Protein AF-A0A359EXF0-F1 (afdb_monomer_lite)

Radius of gyration: 15.92 Å; chains: 1; bounding box: 38×27×43 Å

pLDDT: mean 82.86, std 15.17, range [46.0, 97.25]

Sequence (91 aa):
GQIDELTAVSDRGAAYETLRIYDIFQLRSIGRAAGLIDIHCEGIMCKPVTNAGLDGLEDSVLEGFVAAGRLLGDLAAMNYLIFKAAPEGIR

Foldseek 3Di:
DPDPDPVPPDPVCVVVVVVDDDDPVRVQVVQVVVQKHWPDKFAQFQDPDDPVVVVPDDVVVRVVRRVVRRVPVNNHPDMDTDIDGHDPPDD

Structure (mmCIF, N/CA/C/O backbone):
data_AF-A0A359EXF0-F1
#
_entry.id   AF-A0A359EXF0-F1
#
loop_
_atom_site.group_PDB
_atom_site.id
_atom_site.type_symbol
_atom_site.label_atom_id
_atom_site.label_alt_id
_atom_site.label_comp_id
_atom_site.label_asym_id
_atom_site.label_entity_id
_atom_site.label_seq_id
_atom_site.pdbx_PDB_ins_code
_atom_site.Cartn_x
_atom_site.Cartn_y
_atom_site.Cartn_z
_atom_site.occupancy
_atom_site.B_iso_or_equiv
_atom_site.auth_seq_id
_atom_site.auth_comp_id
_atom_site.auth_asym_id
_atom_site.auth_atom_id
_atom_site.pdbx_PDB_model_num
ATOM 1 N N . GLY A 1 1 ? 1.777 5.431 -21.159 1.00 46.00 1 GLY A N 1
ATOM 2 C CA . GLY A 1 1 ? 2.062 4.716 -19.900 1.00 46.00 1 GLY A CA 1
ATOM 3 C C . GLY A 1 1 ? 1.259 3.442 -19.947 1.00 46.00 1 GLY A C 1
ATOM 4 O O . GLY A 1 1 ? 0.139 3.511 -20.405 1.00 46.00 1 GLY A O 1
ATOM 5 N N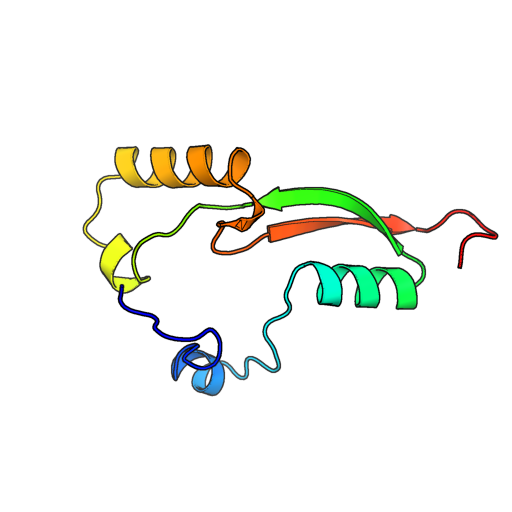 . GLN A 1 2 ? 1.824 2.285 -19.609 1.00 54.59 2 GLN A N 1
ATOM 6 C CA . GLN A 1 2 ? 1.273 0.966 -19.987 1.00 54.59 2 GLN A CA 1
ATOM 7 C C . GLN A 1 2 ? -0.027 0.530 -19.275 1.00 54.59 2 GLN A C 1
ATOM 9 O O . GLN A 1 2 ? -0.396 -0.637 -19.365 1.00 54.59 2 GLN A O 1
ATOM 14 N N . ILE A 1 3 ? -0.718 1.421 -18.564 1.00 53.62 3 ILE A N 1
ATOM 15 C CA . ILE A 1 3 ? -2.018 1.134 -17.951 1.00 53.62 3 ILE A CA 1
ATOM 16 C C . ILE A 1 3 ? -2.890 2.365 -18.182 1.00 53.62 3 ILE A C 1
ATOM 18 O O . ILE A 1 3 ? -2.690 3.390 -17.533 1.00 53.62 3 ILE A O 1
ATOM 22 N N . ASP A 1 4 ? -3.802 2.265 -19.146 1.00 50.38 4 ASP A N 1
ATOM 23 C CA . ASP A 1 4 ? -4.672 3.375 -19.544 1.00 50.38 4 ASP A CA 1
ATOM 24 C C . ASP A 1 4 ? -5.863 3.549 -18.581 1.00 50.38 4 ASP A C 1
ATOM 26 O O . ASP A 1 4 ? -6.356 4.662 -18.420 1.00 50.38 4 ASP A O 1
ATOM 30 N N . GLU A 1 5 ? -6.276 2.488 -17.866 1.00 51.94 5 GLU A N 1
ATOM 31 C CA . GLU A 1 5 ? -7.333 2.532 -16.844 1.00 51.94 5 GLU A CA 1
ATOM 32 C C . GLU A 1 5 ? -7.095 1.532 -15.695 1.00 51.94 5 GLU A C 1
ATOM 34 O O . GLU A 1 5 ? -6.545 0.450 -15.894 1.00 51.94 5 GLU A O 1
ATOM 39 N N . LEU A 1 6 ? -7.572 1.851 -14.482 1.00 51.47 6 LEU A N 1
ATOM 40 C CA . LEU A 1 6 ? -7.537 0.966 -13.296 1.00 51.47 6 LEU A CA 1
ATOM 41 C C . LEU A 1 6 ? -8.313 -0.353 -13.485 1.00 51.47 6 LEU A C 1
ATOM 43 O O . LEU A 1 6 ? -8.097 -1.315 -12.756 1.00 51.47 6 LEU A O 1
ATOM 47 N N . THR A 1 7 ? -9.216 -0.411 -14.460 1.00 47.47 7 THR A N 1
ATOM 48 C CA . THR A 1 7 ? -9.933 -1.619 -14.897 1.00 47.47 7 THR A CA 1
ATOM 49 C C . THR A 1 7 ? -9.058 -2.548 -15.738 1.00 47.47 7 THR A C 1
ATOM 51 O O . THR A 1 7 ? -9.335 -3.741 -15.800 1.00 47.47 7 THR A O 1
ATOM 54 N N . ALA A 1 8 ? -7.961 -2.047 -16.319 1.00 51.34 8 ALA A N 1
ATOM 55 C CA . ALA A 1 8 ? -6.987 -2.832 -17.081 1.00 51.34 8 ALA A CA 1
ATOM 56 C C . ALA A 1 8 ? -6.035 -3.644 -16.181 1.00 51.34 8 ALA A C 1
ATOM 58 O O . ALA A 1 8 ? -4.982 -4.113 -16.624 1.00 51.34 8 ALA A O 1
ATOM 59 N N . VAL A 1 9 ? -6.380 -3.812 -14.900 1.00 57.50 9 VAL A N 1
ATOM 60 C CA . VAL A 1 9 ? -5.621 -4.635 -13.965 1.00 57.50 9 VAL A CA 1
ATOM 61 C C . VAL A 1 9 ? -5.690 -6.106 -14.388 1.00 57.50 9 VAL A C 1
ATOM 63 O O . VAL A 1 9 ? -6.602 -6.846 -14.048 1.00 57.50 9 VAL A O 1
ATOM 66 N N . SER A 1 10 ? -4.625 -6.470 -15.102 1.00 55.84 10 SER A N 1
ATOM 67 C CA . SER A 1 10 ? -3.933 -7.750 -15.238 1.00 55.84 10 SER A CA 1
ATOM 68 C C . SER A 1 10 ? -4.785 -9.021 -15.275 1.00 55.84 10 SER A C 1
ATOM 70 O O . SER A 1 10 ? -5.267 -9.489 -14.247 1.00 55.84 10 SER A O 1
ATOM 72 N N . ASP A 1 11 ? -4.740 -9.715 -16.415 1.00 52.12 11 ASP A N 1
ATOM 73 C CA . ASP A 1 11 ? -5.146 -11.123 -16.587 1.00 52.12 11 ASP A CA 1
ATOM 74 C C . ASP A 1 11 ? -4.580 -12.073 -15.505 1.00 52.12 11 ASP A C 1
ATOM 76 O O . ASP A 1 11 ? -5.116 -13.151 -15.255 1.00 52.12 11 ASP A O 1
ATOM 80 N N . ARG A 1 12 ? -3.509 -11.672 -14.804 1.00 54.97 12 ARG A N 1
ATOM 81 C CA . ARG A 1 12 ? -2.939 -12.422 -13.675 1.00 54.97 12 ARG A CA 1
ATOM 82 C C . ARG A 1 12 ? -3.823 -12.389 -12.428 1.00 54.97 12 ARG A C 1
ATOM 84 O O . ARG A 1 12 ? -3.817 -13.361 -11.685 1.00 54.97 12 ARG A O 1
ATOM 91 N N . GLY A 1 13 ? -4.598 -11.326 -12.199 1.00 59.38 13 GLY A N 1
ATOM 92 C CA . GLY A 1 13 ? -5.551 -11.267 -11.085 1.00 59.38 13 GLY A CA 1
ATOM 93 C C . GLY A 1 13 ? -6.589 -12.388 -11.173 1.00 59.38 13 GLY A C 1
ATOM 94 O O . GLY A 1 13 ? -6.884 -13.038 -10.173 1.00 59.38 13 GLY A O 1
ATOM 95 N N . ALA A 1 14 ? -7.047 -12.696 -12.390 1.00 56.59 14 ALA A N 1
ATOM 96 C CA . ALA A 1 14 ? -7.932 -13.827 -12.650 1.00 56.59 14 ALA A CA 1
ATOM 97 C C . ALA A 1 14 ? -7.247 -15.187 -12.406 1.00 56.59 14 ALA A C 1
ATOM 99 O O . ALA A 1 14 ? -7.878 -16.100 -11.883 1.00 56.59 14 ALA A O 1
ATOM 100 N N . ALA A 1 15 ? -5.955 -15.318 -12.730 1.00 59.75 15 ALA A N 1
ATOM 101 C CA . ALA A 1 15 ? -5.199 -16.563 -12.560 1.00 59.75 15 ALA A CA 1
ATOM 102 C C . ALA A 1 15 ? -4.878 -16.919 -11.093 1.00 59.75 15 ALA A C 1
ATOM 104 O O . ALA A 1 15 ? -4.697 -18.093 -10.783 1.00 59.75 15 ALA A O 1
ATOM 105 N N . TYR A 1 16 ? -4.807 -15.928 -10.199 1.00 64.56 16 TYR A N 1
ATOM 106 C CA . TYR A 1 16 ? -4.519 -16.123 -8.768 1.00 64.56 16 TYR A CA 1
ATOM 107 C C . TYR A 1 16 ? -5.754 -15.972 -7.872 1.00 64.56 16 TYR A C 1
ATOM 109 O O . TYR A 1 16 ? -5.607 -15.721 -6.678 1.00 64.56 16 TYR A O 1
ATOM 117 N N . GLU A 1 17 ? -6.963 -16.060 -8.439 1.00 73.25 17 GLU A N 1
ATOM 118 C CA . GLU A 1 17 ? -8.226 -15.881 -7.703 1.00 73.25 17 GLU A CA 1
ATOM 119 C C . GLU A 1 17 ? -8.280 -14.559 -6.914 1.00 73.25 17 GLU A C 1
ATOM 121 O O . GLU A 1 17 ? -8.864 -14.469 -5.833 1.00 73.25 17 GLU A O 1
ATOM 126 N N . THR A 1 18 ? -7.661 -13.497 -7.444 1.00 73.19 18 THR A N 1
ATOM 127 C CA . THR A 1 18 ? -7.729 -12.174 -6.820 1.00 73.19 18 THR A CA 1
ATOM 128 C C . THR A 1 18 ? -9.175 -11.698 -6.864 1.00 73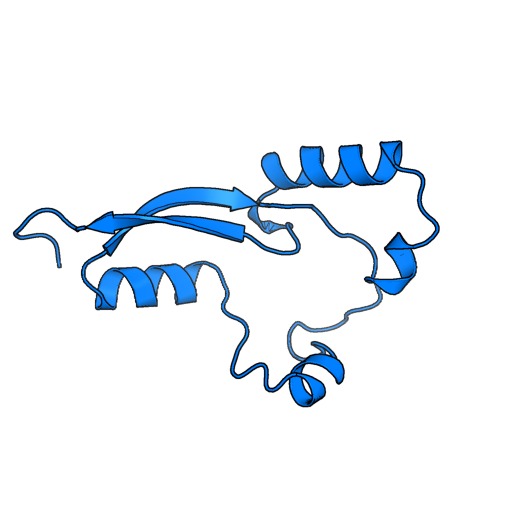.19 18 THR A C 1
ATOM 130 O O . THR A 1 18 ? -9.671 -11.271 -7.903 1.00 73.19 18 THR A O 1
ATOM 133 N N . LEU A 1 19 ? -9.857 -11.774 -5.720 1.00 74.75 19 LEU A N 1
ATOM 134 C CA . LEU A 1 19 ? -11.281 -11.452 -5.624 1.00 74.75 19 LEU A CA 1
ATOM 135 C C . LEU A 1 19 ? -11.560 -9.971 -5.897 1.00 74.75 19 LEU A C 1
ATOM 137 O O . LEU A 1 19 ? -12.576 -9.627 -6.499 1.00 74.75 19 LEU A O 1
ATOM 141 N N . ARG A 1 20 ? -10.681 -9.087 -5.411 1.00 79.12 20 ARG A N 1
ATOM 142 C CA . ARG A 1 20 ? -10.809 -7.636 -5.563 1.00 79.12 20 ARG A CA 1
ATOM 143 C C . ARG A 1 20 ? -9.499 -6.932 -5.222 1.00 79.12 20 ARG A C 1
ATOM 145 O O . ARG A 1 20 ? -8.783 -7.353 -4.317 1.00 79.12 20 ARG A O 1
ATOM 152 N N . ILE A 1 21 ? -9.248 -5.819 -5.904 1.00 81.56 21 ILE A N 1
ATOM 153 C CA . ILE A 1 21 ? -8.272 -4.810 -5.493 1.00 81.56 21 ILE A CA 1
ATOM 154 C C . ILE A 1 21 ? -9.038 -3.675 -4.834 1.00 81.56 21 ILE A C 1
ATOM 156 O O . ILE A 1 21 ? -10.043 -3.212 -5.374 1.00 81.56 21 ILE A O 1
ATOM 160 N N . TYR A 1 22 ? -8.573 -3.271 -3.659 1.00 85.25 22 TYR A N 1
ATOM 161 C CA . TYR A 1 22 ? -9.161 -2.179 -2.904 1.00 85.25 22 TYR A CA 1
ATOM 162 C C . TYR A 1 22 ? -8.300 -0.935 -3.039 1.00 85.25 22 TYR A C 1
ATOM 164 O O . TYR A 1 22 ? -7.082 -1.008 -2.868 1.00 85.25 22 TYR A O 1
ATOM 172 N N . ASP A 1 23 ? -8.937 0.204 -3.283 1.00 84.94 23 ASP A N 1
ATOM 173 C CA . ASP A 1 23 ? -8.295 1.480 -3.001 1.00 84.94 23 ASP A CA 1
ATOM 174 C C . ASP A 1 23 ? -8.227 1.734 -1.481 1.00 84.94 23 ASP A C 1
ATOM 176 O O . ASP A 1 23 ? -8.833 1.035 -0.654 1.00 84.94 23 ASP A O 1
ATOM 180 N N . ILE A 1 24 ? -7.474 2.765 -1.099 1.00 87.00 24 ILE A N 1
ATOM 181 C CA . ILE A 1 24 ? -7.272 3.147 0.299 1.00 87.00 24 ILE A CA 1
ATOM 182 C C . ILE A 1 24 ? -8.579 3.494 1.029 1.00 87.00 24 ILE A C 1
ATOM 184 O O . ILE A 1 24 ? -8.734 3.183 2.213 1.00 87.00 24 ILE A O 1
ATOM 188 N N . PHE A 1 25 ? -9.541 4.124 0.354 1.00 88.50 25 PHE A N 1
ATOM 189 C CA . PHE A 1 25 ? -10.80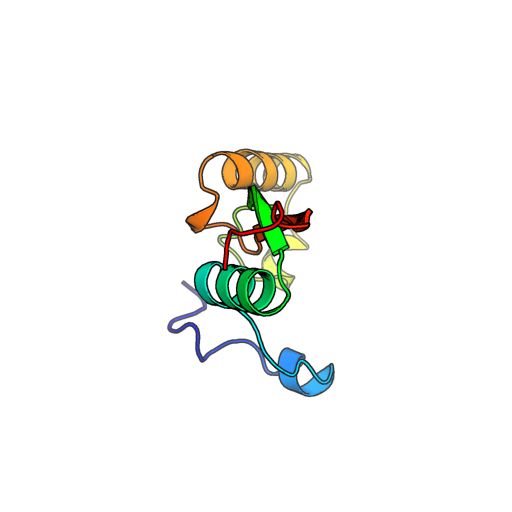5 4.534 0.962 1.00 88.50 25 PHE A CA 1
ATOM 190 C C . PHE A 1 25 ? -11.691 3.326 1.240 1.00 88.50 25 PHE A C 1
ATOM 192 O O . PHE A 1 25 ? -12.293 3.234 2.315 1.00 88.50 25 PHE A O 1
ATOM 199 N N . GLN A 1 26 ? -11.724 2.376 0.309 1.00 90.69 26 GLN A N 1
ATOM 200 C CA . GLN A 1 26 ? -12.425 1.112 0.461 1.00 90.69 26 GLN A CA 1
ATOM 201 C C . GLN A 1 26 ? -11.829 0.295 1.607 1.00 90.69 26 GLN A C 1
ATOM 203 O O . GLN A 1 26 ? -12.573 -0.161 2.476 1.00 90.69 26 GLN A O 1
ATOM 208 N N . LEU A 1 27 ? -10.500 0.172 1.673 1.00 88.88 27 LEU A N 1
ATOM 209 C CA . LEU A 1 27 ? -9.842 -0.577 2.743 1.00 88.88 27 LEU A CA 1
ATOM 210 C C . LEU A 1 27 ? -10.079 0.061 4.122 1.00 88.88 27 LEU A C 1
ATOM 212 O O . LEU A 1 27 ? -10.410 -0.639 5.080 1.00 88.88 27 LEU A O 1
ATOM 216 N N . ARG A 1 28 ? -10.021 1.395 4.220 1.00 92.19 28 ARG A N 1
ATOM 217 C CA . ARG A 1 28 ? -10.404 2.126 5.441 1.00 92.19 28 ARG A CA 1
ATOM 218 C C . ARG A 1 28 ? -11.862 1.903 5.824 1.00 92.19 28 ARG A C 1
ATOM 220 O O . ARG A 1 28 ? -12.169 1.751 7.004 1.00 92.19 28 ARG A O 1
ATOM 227 N N . SER A 1 29 ? -12.770 1.884 4.849 1.00 92.44 29 SER A N 1
ATOM 228 C CA . SER A 1 29 ? -14.188 1.627 5.109 1.00 92.44 29 SER A CA 1
ATOM 229 C C . SER A 1 29 ? -14.421 0.214 5.637 1.00 92.44 29 SER A C 1
ATOM 231 O O . SER A 1 29 ? -15.227 0.043 6.548 1.00 92.44 29 SER A O 1
ATOM 233 N N . ILE A 1 30 ? -13.704 -0.783 5.109 1.00 91.38 30 ILE A N 1
ATOM 234 C CA . ILE A 1 30 ? -13.755 -2.164 5.607 1.00 91.38 30 ILE A CA 1
ATOM 235 C C . ILE A 1 30 ? -13.257 -2.218 7.053 1.00 91.38 30 ILE A C 1
ATOM 237 O O . ILE A 1 30 ? -13.926 -2.800 7.904 1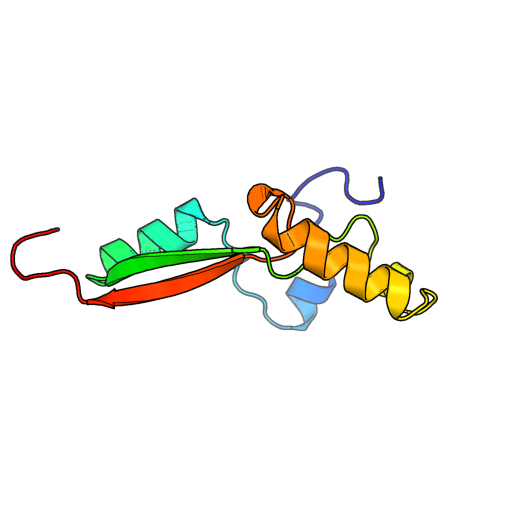.00 91.38 30 ILE A O 1
ATOM 241 N N . GLY A 1 31 ? -12.135 -1.554 7.350 1.00 92.25 31 GLY A N 1
ATOM 242 C CA . GLY A 1 31 ? -11.613 -1.442 8.712 1.00 92.25 31 GLY A CA 1
ATOM 243 C C . GLY A 1 31 ? -12.635 -0.839 9.679 1.00 92.25 31 GLY A C 1
ATOM 244 O O . GLY A 1 31 ? -12.940 -1.445 10.704 1.00 92.25 31 GLY A O 1
ATOM 245 N N . ARG A 1 32 ? -13.248 0.297 9.320 1.00 92.81 32 ARG A N 1
ATOM 246 C CA . ARG A 1 32 ? -14.290 0.933 10.145 1.00 92.81 32 ARG A CA 1
ATOM 247 C C . ARG A 1 32 ? -15.500 0.034 10.364 1.00 92.81 32 ARG A C 1
ATOM 249 O O . ARG A 1 32 ? -15.965 -0.087 11.493 1.00 92.81 32 ARG A O 1
ATOM 256 N N . ALA A 1 33 ? -15.979 -0.638 9.318 1.00 93.31 33 ALA A N 1
ATOM 257 C CA . ALA A 1 33 ? -17.082 -1.591 9.435 1.00 93.31 33 ALA A CA 1
ATOM 258 C C . ALA A 1 33 ? -16.749 -2.760 10.384 1.00 93.31 33 ALA A C 1
ATOM 260 O O . ALA A 1 33 ? -17.646 -3.315 11.014 1.00 93.31 33 ALA A O 1
ATOM 261 N N . ALA A 1 34 ? -15.464 -3.093 10.527 1.00 93.69 34 ALA A N 1
ATOM 262 C CA . ALA A 1 34 ? -14.956 -4.079 11.475 1.00 93.69 34 ALA A CA 1
ATOM 263 C C . ALA A 1 34 ? -14.639 -3.507 12.876 1.00 93.69 34 ALA A C 1
ATOM 265 O O . ALA A 1 34 ? -14.090 -4.221 13.712 1.00 93.69 34 ALA A O 1
ATOM 266 N N . GLY A 1 35 ? -14.962 -2.239 13.157 1.00 94.25 35 GLY A N 1
ATOM 267 C CA . GLY A 1 35 ? -14.656 -1.594 14.439 1.00 94.25 35 GLY A CA 1
ATOM 268 C C . GLY A 1 35 ? -13.176 -1.242 14.614 1.00 94.25 35 GLY A C 1
ATOM 269 O O . GLY A 1 35 ? -12.681 -1.166 15.738 1.00 94.25 35 GLY A O 1
ATOM 270 N N . LEU A 1 36 ? -12.453 -1.052 13.510 1.00 95.19 36 LEU A N 1
ATOM 271 C CA . LEU A 1 36 ? -11.049 -0.663 13.493 1.00 95.19 36 LEU A CA 1
ATOM 272 C C . LEU A 1 36 ? -10.879 0.780 13.014 1.00 95.19 36 LEU A C 1
ATOM 274 O O . LEU A 1 36 ? -11.631 1.272 12.173 1.00 95.19 36 LEU A O 1
ATOM 278 N N . ILE A 1 37 ? -9.828 1.433 13.500 1.00 93.75 37 ILE A N 1
ATOM 279 C CA . ILE A 1 37 ? -9.371 2.735 13.009 1.00 93.75 37 ILE A CA 1
ATOM 280 C C . ILE A 1 37 ? -7.935 2.626 12.508 1.00 93.75 37 ILE A C 1
ATOM 282 O O . ILE A 1 37 ? -7.099 1.979 13.147 1.00 93.75 37 ILE A O 1
ATOM 286 N N . ASP A 1 38 ? -7.648 3.226 11.353 1.00 93.12 38 ASP A N 1
ATOM 287 C CA . ASP A 1 38 ? -6.285 3.307 10.845 1.00 93.12 38 ASP A CA 1
ATOM 288 C C . ASP A 1 38 ? -5.481 4.329 11.655 1.00 93.12 38 ASP A C 1
ATOM 290 O O . ASP A 1 38 ? -5.945 5.429 11.944 1.00 93.12 38 ASP A O 1
ATOM 294 N N . ILE A 1 39 ? -4.275 3.940 12.060 1.00 95.12 39 ILE A N 1
ATOM 295 C CA . ILE A 1 39 ? -3.330 4.796 12.795 1.00 95.12 39 ILE A CA 1
ATOM 296 C C . ILE A 1 39 ? -2.080 5.111 11.991 1.00 95.12 39 ILE A C 1
ATOM 298 O O . ILE A 1 39 ? -1.316 5.995 12.367 1.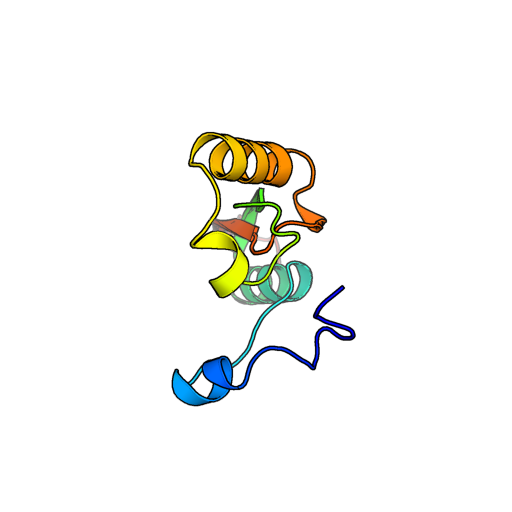00 95.12 39 ILE A O 1
ATOM 302 N N . HIS A 1 40 ? -1.870 4.373 10.906 1.00 93.25 40 HIS A N 1
ATOM 303 C CA . HIS A 1 40 ? -0.782 4.595 9.977 1.00 93.25 40 HIS A CA 1
ATOM 304 C C . HIS A 1 40 ? -1.221 4.183 8.585 1.00 93.25 40 HIS A C 1
ATOM 306 O O . HIS A 1 40 ? -1.919 3.180 8.418 1.00 93.25 40 HIS A O 1
ATOM 312 N N . CYS A 1 41 ? -0.777 4.946 7.599 1.00 91.56 41 CYS A N 1
ATOM 313 C CA . CYS A 1 41 ? -0.908 4.602 6.200 1.00 91.56 41 CYS A CA 1
ATOM 314 C C . CYS A 1 41 ? 0.322 5.108 5.461 1.00 91.56 41 CYS A C 1
ATOM 316 O O . CYS A 1 41 ? 0.661 6.286 5.557 1.00 91.56 41 CYS A O 1
ATOM 318 N N . GLU A 1 42 ? 0.958 4.233 4.696 1.00 91.75 42 GLU A N 1
ATOM 319 C CA . GLU A 1 42 ? 2.157 4.572 3.939 1.00 91.75 42 GLU A CA 1
ATOM 320 C C . GLU A 1 42 ? 2.201 3.776 2.631 1.00 91.75 42 GLU A C 1
ATOM 322 O O . GLU A 1 42 ? 1.687 2.657 2.534 1.00 91.75 42 GLU A O 1
ATOM 327 N N . GLY A 1 43 ? 2.766 4.392 1.593 1.00 92.75 43 GLY A N 1
ATOM 328 C CA . GLY A 1 43 ? 3.014 3.747 0.309 1.00 92.75 43 GLY A CA 1
ATOM 329 C C . GLY A 1 43 ? 4.265 2.874 0.358 1.00 92.75 43 GLY A C 1
ATOM 330 O O . GLY A 1 43 ? 5.296 3.288 0.877 1.00 92.75 43 GLY A O 1
ATOM 331 N N . ILE A 1 44 ? 4.191 1.671 -0.209 1.00 92.00 44 ILE A N 1
ATOM 332 C CA . ILE A 1 44 ? 5.314 0.720 -0.197 1.00 92.00 44 ILE A CA 1
ATOM 333 C C . ILE A 1 44 ? 6.378 1.101 -1.235 1.00 92.00 44 ILE A C 1
ATOM 335 O O . ILE A 1 44 ? 7.572 1.048 -0.955 1.00 92.00 44 ILE A O 1
ATOM 339 N N . MET A 1 45 ? 5.953 1.461 -2.449 1.00 93.50 45 MET A N 1
ATOM 340 C CA . MET A 1 45 ? 6.853 1.757 -3.566 1.00 93.50 45 MET A CA 1
ATOM 341 C C . MET A 1 45 ? 6.114 2.529 -4.656 1.00 93.50 45 MET A C 1
ATOM 343 O O . MET A 1 45 ? 5.045 2.100 -5.088 1.00 93.50 45 MET A O 1
ATOM 347 N N . CYS A 1 46 ? 6.692 3.625 -5.144 1.00 93.31 46 CYS A N 1
ATOM 348 C CA . CYS A 1 46 ? 6.225 4.256 -6.376 1.00 93.31 46 CYS A CA 1
ATOM 349 C C . CYS A 1 46 ? 6.662 3.396 -7.562 1.00 93.31 46 CYS A C 1
ATOM 351 O O . CYS A 1 46 ? 7.844 3.093 -7.700 1.00 93.31 46 CYS A O 1
ATOM 353 N N . LYS A 1 47 ? 5.724 2.977 -8.411 1.00 91.25 47 LYS A N 1
ATOM 354 C CA . LYS A 1 47 ? 6.011 1.991 -9.455 1.00 91.25 47 LYS A CA 1
ATOM 355 C C . LYS A 1 47 ? 5.588 2.506 -10.830 1.00 91.25 47 LYS A C 1
ATOM 357 O O . LYS A 1 47 ? 4.483 2.218 -11.286 1.00 91.25 47 LYS A O 1
ATOM 362 N N . PRO A 1 48 ? 6.470 3.256 -11.509 1.00 87.38 48 PRO A N 1
ATOM 363 C CA . PRO A 1 48 ? 6.154 3.853 -12.804 1.00 87.38 48 PRO A CA 1
ATOM 364 C C . PRO A 1 48 ? 6.159 2.841 -13.964 1.00 87.38 48 PRO A C 1
ATOM 366 O O . PRO A 1 48 ? 5.764 3.183 -15.077 1.00 87.38 48 PRO A O 1
ATOM 369 N N . VAL A 1 49 ? 6.613 1.604 -13.725 1.00 87.25 49 VAL A N 1
ATOM 370 C CA . VAL A 1 49 ? 6.751 0.537 -14.731 1.00 87.25 49 VAL A CA 1
ATOM 371 C C . VAL A 1 49 ? 6.008 -0.736 -14.317 1.00 87.25 49 VAL A C 1
ATOM 373 O O . VAL A 1 49 ? 5.626 -0.913 -13.165 1.00 87.25 49 VAL A O 1
ATOM 376 N N . THR A 1 50 ? 5.781 -1.664 -15.246 1.00 85.25 50 THR A N 1
ATOM 377 C CA . THR A 1 50 ? 5.153 -2.962 -14.932 1.00 85.25 50 THR A CA 1
ATOM 378 C C . THR A 1 50 ? 6.097 -3.870 -14.130 1.00 85.25 50 THR A C 1
ATOM 380 O O . THR A 1 50 ? 7.283 -3.586 -14.027 1.00 85.25 50 THR A O 1
ATOM 383 N N . ASN A 1 51 ? 5.597 -4.990 -13.577 1.00 84.44 51 ASN A N 1
ATOM 384 C CA . ASN A 1 51 ? 6.457 -5.981 -12.894 1.00 84.44 51 ASN A CA 1
ATOM 385 C C . ASN A 1 51 ? 7.622 -6.440 -13.784 1.00 84.44 51 ASN A C 1
ATOM 387 O O . ASN A 1 51 ? 8.756 -6.414 -13.342 1.00 84.44 51 ASN A O 1
ATOM 391 N N . ALA A 1 52 ? 7.345 -6.778 -15.048 1.00 84.25 52 ALA A N 1
ATOM 392 C CA . ALA A 1 52 ? 8.385 -7.197 -15.991 1.00 84.25 52 ALA A CA 1
ATOM 393 C C . ALA A 1 52 ? 9.398 -6.077 -16.287 1.00 84.25 52 ALA A C 1
ATOM 395 O O . ALA A 1 52 ? 10.555 -6.345 -16.579 1.00 84.25 52 ALA A O 1
ATOM 396 N N . GLY A 1 53 ? 8.968 -4.814 -16.202 1.00 85.88 53 GLY A N 1
ATOM 397 C CA . GLY A 1 53 ? 9.860 -3.664 -16.331 1.00 85.88 53 GLY A CA 1
ATOM 398 C C . GLY A 1 53 ? 10.784 -3.457 -15.129 1.00 85.88 53 GLY A C 1
ATOM 399 O O . GLY A 1 53 ? 11.771 -2.745 -15.274 1.00 85.88 53 GLY A O 1
ATOM 400 N N . LEU A 1 54 ? 10.490 -4.054 -13.967 1.00 87.75 54 LEU A N 1
ATOM 401 C CA . LEU A 1 54 ? 11.362 -3.986 -12.791 1.00 87.75 54 LEU A CA 1
ATOM 402 C C . LEU A 1 54 ? 12.548 -4.953 -12.890 1.00 87.75 54 LEU A C 1
ATOM 404 O O . LEU A 1 54 ? 13.614 -4.622 -12.386 1.00 87.75 54 LEU A O 1
ATOM 408 N N . ASP A 1 55 ? 12.389 -6.096 -13.567 1.00 89.12 55 ASP A N 1
ATOM 409 C CA . ASP A 1 55 ? 13.383 -7.186 -13.600 1.00 89.12 55 ASP A CA 1
ATOM 410 C C . ASP A 1 55 ? 14.751 -6.770 -14.181 1.00 89.12 55 ASP A C 1
ATOM 412 O O . ASP A 1 55 ? 15.756 -7.432 -13.936 1.00 89.12 55 ASP A O 1
ATOM 416 N N . GLY A 1 56 ? 14.798 -5.689 -14.968 1.00 89.12 56 GLY A N 1
ATOM 417 C CA . GLY A 1 56 ? 16.019 -5.171 -15.596 1.00 89.12 56 GLY A CA 1
ATOM 418 C C . GLY A 1 56 ? 16.609 -3.924 -14.935 1.00 89.12 56 GLY A C 1
ATOM 419 O O . GLY A 1 56 ? 17.529 -3.334 -15.498 1.00 89.12 56 GLY A O 1
ATOM 420 N N . LEU A 1 57 ? 16.057 -3.472 -13.807 1.00 94.00 57 LEU A N 1
ATOM 421 C CA . LEU A 1 57 ? 16.525 -2.269 -13.120 1.00 94.00 57 LEU A CA 1
ATOM 422 C C . LEU A 1 57 ? 17.611 -2.597 -12.097 1.00 94.00 57 LEU A C 1
ATOM 424 O O . LEU A 1 57 ? 17.607 -3.657 -11.480 1.00 94.00 57 LEU A O 1
ATOM 428 N N . GLU A 1 58 ? 18.520 -1.648 -11.892 1.00 97.12 58 GLU A N 1
ATOM 429 C CA . GLU A 1 58 ? 19.497 -1.722 -10.807 1.00 97.12 58 GLU A CA 1
ATOM 430 C C . GLU A 1 58 ? 18.819 -1.554 -9.438 1.00 97.12 58 GLU A C 1
ATOM 432 O O . GLU A 1 58 ? 17.857 -0.790 -9.300 1.00 97.12 58 GLU A O 1
ATOM 437 N N . ASP A 1 59 ? 19.376 -2.186 -8.402 1.00 96.06 59 ASP A N 1
ATOM 438 C CA . ASP A 1 59 ? 18.861 -2.108 -7.026 1.00 96.06 59 ASP A CA 1
ATOM 439 C C . ASP A 1 59 ? 18.744 -0.662 -6.524 1.00 96.06 59 ASP A C 1
ATOM 441 O O . ASP A 1 59 ? 17.763 -0.301 -5.879 1.00 96.06 59 ASP A O 1
ATOM 445 N N . SER A 1 60 ? 19.691 0.203 -6.897 1.00 97.25 60 SER A N 1
ATOM 446 C CA . SER A 1 60 ? 19.688 1.628 -6.539 1.00 97.25 60 SER A CA 1
ATOM 447 C C . SER A 1 60 ? 18.451 2.373 -7.066 1.00 97.25 60 SER A C 1
ATOM 449 O O . SER A 1 60 ? 17.912 3.265 -6.405 1.00 97.25 60 SER A O 1
ATOM 451 N N . VAL A 1 61 ? 17.949 1.984 -8.243 1.00 96.50 61 VAL A N 1
ATOM 452 C CA . VAL A 1 61 ? 16.724 2.537 -8.832 1.00 96.50 61 VAL A CA 1
ATOM 453 C C . VAL A 1 61 ? 15.505 2.036 -8.061 1.00 96.50 61 VAL A C 1
ATOM 455 O O . VAL A 1 61 ? 14.604 2.822 -7.754 1.00 96.50 61 VAL A O 1
ATOM 458 N N . LEU A 1 62 ? 15.488 0.749 -7.697 1.00 95.06 62 LEU A N 1
ATOM 459 C CA . LEU A 1 62 ? 14.421 0.159 -6.885 1.00 95.06 62 LEU A CA 1
ATOM 460 C C . LEU A 1 62 ? 14.351 0.810 -5.495 1.00 95.06 62 LEU A C 1
ATOM 462 O O . LEU A 1 62 ? 13.263 1.148 -5.028 1.00 95.06 62 LEU A O 1
ATOM 466 N N . GLU A 1 63 ? 15.493 1.070 -4.861 1.00 95.88 63 GLU A N 1
ATOM 467 C CA . GLU A 1 63 ? 15.574 1.809 -3.597 1.00 95.88 63 GLU A CA 1
ATOM 468 C C . GLU A 1 63 ? 15.012 3.229 -3.731 1.00 95.88 63 GLU A C 1
ATOM 470 O O . GLU A 1 63 ? 14.231 3.673 -2.884 1.00 95.88 63 GLU A O 1
ATOM 475 N N . GLY A 1 64 ? 15.336 3.925 -4.826 1.00 95.94 64 GLY A N 1
ATOM 476 C CA . GLY A 1 64 ? 14.773 5.238 -5.137 1.00 95.94 64 GLY A CA 1
ATOM 477 C C . GLY A 1 64 ? 13.248 5.210 -5.276 1.00 95.94 64 GLY A C 1
ATOM 478 O O . GLY A 1 64 ? 12.556 6.087 -4.758 1.00 95.94 64 GLY A O 1
ATOM 479 N N . PHE A 1 65 ? 12.701 4.173 -5.909 1.00 95.81 65 PHE A N 1
ATOM 480 C CA . PHE A 1 65 ? 11.257 3.957 -6.029 1.00 95.81 65 PHE A CA 1
ATOM 481 C C . PHE A 1 65 ? 10.578 3.665 -4.684 1.00 95.81 65 PHE A C 1
ATOM 483 O O . PHE A 1 65 ? 9.480 4.174 -4.430 1.00 95.81 65 PHE A O 1
ATOM 490 N N . VAL A 1 66 ? 11.224 2.906 -3.795 1.00 94.62 66 VAL A N 1
ATOM 491 C CA . VAL A 1 66 ? 10.748 2.694 -2.416 1.00 94.62 66 VAL A CA 1
ATOM 492 C C . VAL A 1 66 ? 10.747 4.013 -1.645 1.00 94.62 66 VAL A C 1
ATOM 494 O O . VAL A 1 66 ? 9.732 4.385 -1.058 1.00 94.62 66 VAL A O 1
ATOM 497 N N . ALA A 1 67 ? 11.845 4.770 -1.697 1.00 95.00 67 ALA A N 1
ATOM 498 C CA . ALA A 1 67 ? 11.949 6.067 -1.033 1.00 95.00 67 ALA A CA 1
ATOM 499 C C . ALA A 1 67 ? 10.895 7.063 -1.547 1.00 95.00 67 ALA A C 1
ATOM 501 O O . ALA A 1 67 ? 10.236 7.734 -0.751 1.00 95.00 67 ALA A O 1
ATOM 502 N N . ALA A 1 68 ? 10.675 7.110 -2.863 1.00 94.50 68 ALA A N 1
ATOM 503 C CA . ALA A 1 68 ? 9.633 7.927 -3.473 1.00 94.50 68 ALA A CA 1
ATOM 504 C C . ALA A 1 68 ? 8.227 7.501 -3.024 1.00 94.50 68 ALA A C 1
ATOM 506 O O . ALA A 1 68 ? 7.388 8.363 -2.781 1.00 94.50 68 ALA A O 1
ATOM 507 N N . GLY A 1 69 ? 7.975 6.198 -2.855 1.00 93.19 69 GLY A N 1
ATOM 508 C CA . GLY A 1 69 ? 6.695 5.671 -2.368 1.00 93.19 69 GLY A CA 1
ATOM 509 C C . GLY A 1 69 ? 6.308 6.182 -0.978 1.00 93.19 69 GLY A C 1
ATOM 510 O O . GLY A 1 69 ? 5.128 6.399 -0.716 1.00 93.19 69 GLY A O 1
ATOM 511 N N . ARG A 1 70 ? 7.293 6.463 -0.117 1.00 90.38 70 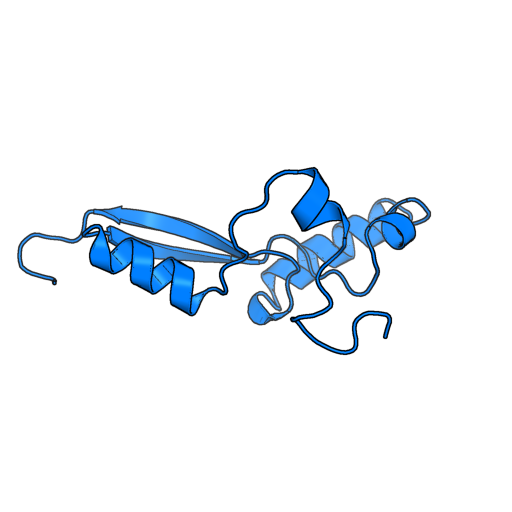ARG A N 1
ATOM 512 C CA . ARG A 1 70 ? 7.054 7.059 1.208 1.00 90.38 70 ARG A CA 1
ATOM 513 C C . ARG A 1 70 ? 6.611 8.519 1.136 1.00 90.38 70 ARG A C 1
ATOM 515 O O . ARG A 1 70 ? 5.827 8.960 1.967 1.00 90.38 70 ARG A O 1
ATOM 522 N N . LEU A 1 71 ? 7.118 9.268 0.154 1.00 90.94 71 LEU A N 1
ATOM 523 C CA . LEU A 1 71 ? 6.799 10.689 -0.046 1.00 90.94 71 LEU A CA 1
ATOM 524 C C . LEU A 1 71 ? 5.533 10.892 -0.886 1.00 90.94 71 LEU A C 1
ATOM 526 O O . LEU A 1 71 ? 4.806 11.862 -0.694 1.00 90.94 71 LEU A O 1
ATOM 530 N N . LEU A 1 72 ? 5.279 9.976 -1.818 1.00 89.88 72 LEU A N 1
ATOM 531 C CA . LEU A 1 72 ? 4.189 10.013 -2.788 1.00 89.88 72 LEU A CA 1
ATOM 532 C C . LEU A 1 72 ? 3.260 8.815 -2.570 1.00 89.88 72 LEU A C 1
ATOM 534 O O . LEU A 1 72 ? 3.005 8.040 -3.490 1.00 89.88 72 LEU A O 1
ATOM 538 N N . GLY A 1 73 ? 2.782 8.651 -1.334 1.00 86.62 73 GLY A N 1
ATOM 539 C CA . GLY A 1 73 ? 2.005 7.481 -0.914 1.00 86.62 73 GLY A CA 1
ATOM 540 C C . GLY A 1 73 ? 0.785 7.195 -1.792 1.00 86.62 73 GLY A C 1
ATOM 541 O O . GLY A 1 73 ? 0.513 6.034 -2.083 1.00 86.62 73 GLY A O 1
ATOM 542 N N . ASP A 1 74 ? 0.111 8.235 -2.282 1.00 85.56 74 ASP A N 1
ATOM 543 C CA . ASP A 1 74 ? -1.069 8.111 -3.152 1.00 85.56 74 ASP A CA 1
ATOM 544 C C . ASP A 1 74 ? -0.740 7.590 -4.564 1.00 85.56 74 ASP A C 1
ATOM 546 O O . ASP A 1 74 ? -1.625 7.128 -5.279 1.00 85.56 74 ASP A O 1
ATOM 550 N N . LEU A 1 75 ? 0.532 7.657 -4.975 1.00 87.81 75 LEU A N 1
ATOM 551 C CA . LEU A 1 75 ? 1.033 7.149 -6.258 1.00 87.81 75 LEU A CA 1
ATOM 552 C C . LEU A 1 75 ? 1.774 5.814 -6.106 1.00 87.81 75 LEU A C 1
ATOM 554 O O . LEU A 1 75 ? 2.347 5.296 -7.070 1.00 87.81 75 LEU A O 1
ATOM 558 N N . ALA A 1 76 ? 1.814 5.262 -4.893 1.00 91.88 76 ALA A N 1
ATOM 559 C CA . ALA A 1 76 ? 2.443 3.980 -4.657 1.00 91.88 76 ALA A CA 1
ATOM 560 C C . ALA A 1 76 ? 1.641 2.851 -5.319 1.00 91.88 76 ALA A C 1
ATOM 562 O O . ALA A 1 76 ? 0.417 2.882 -5.391 1.00 91.88 76 ALA A O 1
ATOM 563 N N . ALA A 1 77 ? 2.336 1.798 -5.748 1.00 90.12 77 ALA A N 1
ATOM 564 C CA . ALA A 1 77 ? 1.707 0.586 -6.276 1.00 90.12 77 ALA A CA 1
ATOM 565 C C . ALA A 1 77 ? 0.787 -0.101 -5.261 1.00 90.12 77 ALA A C 1
ATOM 567 O O . ALA A 1 77 ? -0.084 -0.882 -5.634 1.00 90.12 77 ALA A O 1
ATOM 568 N N . MET A 1 78 ? 1.060 0.124 -3.977 1.00 90.38 78 MET A N 1
ATOM 569 C CA . MET A 1 78 ? 0.344 -0.449 -2.854 1.00 90.38 78 MET A CA 1
ATOM 570 C C . MET A 1 78 ? 0.547 0.439 -1.631 1.00 90.38 78 MET A C 1
ATOM 572 O O . MET A 1 78 ? 1.649 0.948 -1.400 1.00 90.38 78 MET A O 1
ATOM 576 N N . ASN A 1 79 ? -0.497 0.549 -0.817 1.00 90.25 79 ASN A N 1
ATOM 577 C CA . ASN A 1 79 ? -0.425 1.113 0.521 1.00 90.25 79 ASN A CA 1
ATOM 578 C C . ASN A 1 79 ? -0.561 -0.002 1.553 1.00 90.25 79 ASN A C 1
ATOM 580 O O . ASN A 1 79 ? -1.322 -0.949 1.352 1.00 90.25 79 ASN A O 1
ATOM 584 N N . TYR A 1 80 ? 0.133 0.141 2.676 1.00 90.06 80 TYR A N 1
ATOM 585 C CA . TYR A 1 80 ? -0.136 -0.667 3.856 1.00 90.06 80 TYR A CA 1
ATOM 586 C C . TYR A 1 80 ? -0.764 0.210 4.935 1.00 90.06 80 TYR A C 1
ATOM 588 O O . TYR A 1 80 ? -0.370 1.362 5.133 1.00 90.06 80 TYR A O 1
ATOM 596 N N . LEU A 1 81 ? -1.774 -0.336 5.610 1.00 93.00 81 LEU A N 1
ATOM 597 C CA . LEU A 1 81 ? -2.479 0.332 6.696 1.00 93.00 81 LEU A CA 1
ATOM 598 C C . LEU A 1 81 ? -2.251 -0.447 7.984 1.00 93.00 81 LEU A C 1
ATOM 600 O O . LEU A 1 81 ? -2.371 -1.673 8.008 1.00 93.00 81 LEU A O 1
ATOM 604 N N . ILE A 1 82 ? -1.964 0.278 9.062 1.00 94.25 82 ILE A N 1
ATOM 605 C CA . ILE A 1 82 ? -1.948 -0.283 10.411 1.00 94.25 82 ILE A CA 1
ATOM 606 C C . ILE A 1 82 ? -3.238 0.136 11.094 1.00 94.25 82 ILE A C 1
ATOM 608 O O . ILE A 1 82 ? -3.549 1.325 11.182 1.00 94.25 82 ILE A O 1
ATOM 612 N N . PHE A 1 83 ? -3.964 -0.852 11.604 1.00 95.19 83 PHE A N 1
ATOM 613 C CA . PHE A 1 83 ? -5.215 -0.655 12.314 1.00 95.19 83 PHE A CA 1
ATOM 614 C C . PHE A 1 83 ? -5.051 -0.922 13.808 1.00 95.19 83 PHE A C 1
ATOM 616 O O . PHE A 1 83 ? -4.271 -1.780 14.222 1.00 95.19 83 PHE A O 1
ATOM 623 N N . LYS A 1 84 ? -5.852 -0.230 14.615 1.00 95.62 84 LYS A N 1
ATOM 624 C CA . LYS A 1 84 ? -6.126 -0.607 16.005 1.00 95.62 84 LYS A CA 1
ATOM 625 C C . LYS A 1 84 ? -7.629 -0.689 16.233 1.00 95.62 84 LYS A C 1
ATOM 627 O O . LYS A 1 84 ? -8.402 -0.095 15.481 1.00 95.62 84 LYS A O 1
ATOM 632 N N . ALA A 1 85 ? -8.034 -1.385 17.291 1.00 95.12 85 ALA A N 1
ATOM 633 C CA . ALA A 1 85 ? -9.422 -1.372 17.733 1.00 95.12 85 ALA A CA 1
ATOM 634 C C . ALA A 1 85 ? -9.884 0.067 18.011 1.00 95.12 85 ALA A C 1
ATOM 636 O O . ALA A 1 85 ? -9.159 0.854 18.634 1.00 95.12 85 ALA A O 1
ATOM 637 N N . ALA A 1 86 ? -11.079 0.408 17.533 1.00 87.06 86 ALA A N 1
ATOM 638 C CA . ALA A 1 86 ? -11.716 1.667 17.875 1.00 87.06 86 ALA A CA 1
ATOM 639 C C . ALA A 1 86 ? -11.972 1.711 19.395 1.00 87.06 86 ALA A C 1
ATOM 641 O O . ALA A 1 86 ? -12.380 0.700 19.974 1.00 87.06 86 ALA A O 1
ATOM 642 N N . PRO A 1 87 ? -11.742 2.856 20.061 1.00 80.88 87 PRO A N 1
ATOM 643 C CA . PRO A 1 87 ? -12.199 3.051 21.431 1.00 80.88 87 PRO A CA 1
ATOM 644 C C . PRO A 1 87 ? -13.713 2.827 21.528 1.00 80.88 87 PRO A C 1
ATOM 646 O O . PRO A 1 87 ? -14.449 3.145 20.589 1.00 80.88 87 PRO A O 1
ATOM 649 N N . GLU A 1 88 ? -14.187 2.317 22.665 1.00 77.06 88 GLU A N 1
ATOM 650 C CA . GLU A 1 88 ? -15.623 2.163 22.907 1.00 77.06 88 GLU A CA 1
ATOM 651 C C . GLU A 1 88 ? -16.359 3.492 22.657 1.00 77.06 88 GLU A C 1
ATOM 653 O O . GLU A 1 88 ? -15.985 4.536 23.190 1.00 77.06 88 GLU A O 1
ATOM 658 N N . GLY A 1 89 ? -17.399 3.457 21.818 1.00 65.50 89 GLY A N 1
ATOM 659 C CA . GLY A 1 89 ? -18.245 4.620 21.521 1.00 65.50 89 GLY A CA 1
ATOM 660 C C . GLY A 1 89 ? -17.939 5.373 20.221 1.00 65.50 89 GLY A C 1
ATOM 661 O O . GLY A 1 89 ? -18.697 6.277 19.880 1.00 65.50 89 GLY A O 1
ATOM 662 N N . ILE A 1 90 ? -16.905 4.996 19.462 1.00 61.34 90 ILE A N 1
ATOM 663 C CA . ILE A 1 90 ? -16.665 5.523 18.108 1.00 61.34 90 ILE A CA 1
ATOM 664 C C . ILE A 1 90 ? -17.114 4.457 17.095 1.00 61.34 90 ILE A C 1
ATOM 666 O O . ILE A 1 90 ? -16.469 3.417 16.966 1.00 61.34 90 ILE A O 1
ATOM 670 N N . ARG A 1 91 ? -18.247 4.695 16.419 1.00 56.06 91 ARG A N 1
ATOM 671 C CA . ARG A 1 91 ? -18.739 3.907 15.274 1.00 56.06 91 ARG A CA 1
ATOM 672 C C . ARG A 1 91 ? -18.811 4.784 14.035 1.00 56.06 91 ARG A C 1
ATOM 674 O O . ARG A 1 91 ? -19.363 5.898 14.165 1.00 56.06 91 ARG A O 1
#

Secondary structure (DSSP, 8-state):
---S-GGG--HHHHHTT---PPPHHHHHHHHHHTTEEEEEEEES-B--S-HHHHTTS-HHHHHHHHHHHHHSGGGBS-EEEEEEEPPTT--